Protein AF-A0A1C4SDL3-F1 (afdb_monomer_lite)

Sequence (98 aa):
ATALAWRTTYYICKCVYRHGPGFLQVRDRRYGELRRFTIDEPEYHAAVAGLADGAHAGTVPEPVLADLMAETLVLRFGDHLWWAPYRVRRWSEAPLVI

Foldseek 3Di:
DDPVVCVVQDDDQQWAWEDDVQWIWIWHCNPPDTDIDTGNDVLLVVQLVCQAVKDFQVVRPPVSVVVCVVVVQWDDDPRIIHGPHHYDPDDDPDPVPD

Structure (mmCIF, N/CA/C/O backbone):
data_AF-A0A1C4SDL3-F1
#
_entry.id   AF-A0A1C4SDL3-F1
#
loop_
_atom_site.group_PDB
_atom_site.id
_atom_site.type_symbol
_atom_site.label_atom_id
_atom_site.label_alt_id
_atom_site.label_comp_id
_atom_site.label_asym_id
_atom_site.label_entity_id
_atom_site.label_seq_id
_atom_site.pdbx_PDB_ins_code
_atom_site.Cartn_x
_atom_site.Cartn_y
_atom_site.Cartn_z
_atom_site.occupancy
_atom_site.B_iso_or_equiv
_atom_site.auth_seq_id
_atom_site.auth_comp_id
_atom_site.auth_asym_id
_atom_site.auth_atom_id
_atom_site.pdbx_PDB_model_num
ATOM 1 N N . ALA A 1 1 ? 9.709 -19.473 -8.904 1.00 68.19 1 ALA A N 1
ATOM 2 C CA . ALA A 1 1 ? 9.945 -18.510 -10.004 1.00 68.19 1 ALA A CA 1
ATOM 3 C C . ALA A 1 1 ? 11.261 -18.857 -10.695 1.00 68.19 1 ALA A C 1
ATOM 5 O O . ALA A 1 1 ? 12.186 -19.262 -10.004 1.00 68.19 1 ALA A O 1
ATOM 6 N N . THR A 1 2 ? 11.350 -18.752 -12.023 1.00 88.69 2 THR A N 1
ATOM 7 C CA . THR A 1 2 ? 12.596 -19.009 -12.775 1.00 88.69 2 THR A CA 1
ATOM 8 C C . THR A 1 2 ? 13.457 -17.743 -12.857 1.00 88.69 2 THR A C 1
ATOM 10 O O . THR A 1 2 ? 12.935 -16.630 -12.765 1.00 88.69 2 THR A O 1
ATOM 13 N N . ALA A 1 3 ? 14.769 -17.886 -13.077 1.00 89.81 3 ALA A N 1
ATOM 14 C CA . ALA A 1 3 ? 15.674 -16.743 -13.255 1.00 89.81 3 ALA A CA 1
ATOM 15 C C . ALA A 1 3 ? 15.271 -15.845 -14.443 1.00 89.81 3 ALA A C 1
ATOM 17 O O . ALA A 1 3 ? 15.372 -14.621 -14.365 1.00 89.81 3 ALA A O 1
ATOM 18 N N . LEU A 1 4 ? 14.754 -16.445 -15.525 1.00 91.50 4 LEU A N 1
ATOM 19 C CA . LEU A 1 4 ? 14.251 -15.710 -16.686 1.00 91.50 4 LEU A CA 1
ATOM 20 C C . LEU A 1 4 ? 13.036 -14.846 -16.323 1.00 91.50 4 LEU A C 1
ATOM 22 O O . LEU A 1 4 ? 13.045 -13.657 -16.619 1.00 91.50 4 LEU A O 1
ATOM 26 N N . ALA A 1 5 ? 12.038 -15.419 -15.640 1.00 87.56 5 ALA A N 1
ATOM 27 C CA . ALA A 1 5 ? 10.837 -14.690 -15.231 1.00 87.56 5 ALA A CA 1
ATOM 28 C C . ALA A 1 5 ? 11.153 -13.543 -14.259 1.00 87.56 5 ALA A C 1
ATOM 30 O O . ALA A 1 5 ? 10.536 -12.479 -14.319 1.00 87.56 5 ALA A O 1
ATOM 31 N N . TRP A 1 6 ? 12.134 -13.733 -13.373 1.00 87.06 6 TRP A N 1
ATOM 32 C CA . TRP A 1 6 ? 12.609 -12.652 -12.515 1.00 87.06 6 TRP A CA 1
ATOM 33 C C . TRP A 1 6 ? 13.238 -11.529 -13.345 1.00 87.06 6 TRP A C 1
ATOM 35 O O . TRP A 1 6 ? 12.833 -10.378 -13.218 1.00 87.06 6 TRP A O 1
ATOM 45 N N . ARG A 1 7 ? 14.161 -11.863 -14.258 1.00 87.69 7 ARG A N 1
ATOM 46 C CA . ARG A 1 7 ? 14.868 -10.877 -15.089 1.00 87.69 7 ARG A CA 1
ATOM 47 C C . ARG A 1 7 ? 13.930 -10.069 -15.986 1.00 87.69 7 ARG A C 1
ATOM 49 O O . ARG A 1 7 ? 14.150 -8.878 -16.155 1.00 87.69 7 ARG A O 1
ATOM 56 N N . THR A 1 8 ? 12.898 -10.689 -16.555 1.00 89.44 8 THR A N 1
ATOM 57 C CA . THR A 1 8 ? 11.961 -10.003 -17.463 1.00 89.44 8 THR A CA 1
ATOM 58 C C . THR A 1 8 ? 10.920 -9.156 -16.740 1.00 89.44 8 THR A C 1
ATOM 60 O O . THR A 1 8 ? 10.322 -8.283 -17.358 1.00 89.44 8 THR A O 1
ATOM 63 N N . THR A 1 9 ? 10.682 -9.400 -15.448 1.00 86.75 9 THR A N 1
ATOM 64 C CA . THR A 1 9 ? 9.656 -8.684 -14.671 1.00 86.75 9 THR A CA 1
ATOM 65 C C . THR A 1 9 ? 10.238 -7.803 -13.568 1.00 86.75 9 THR A C 1
ATOM 67 O O . THR A 1 9 ? 9.480 -7.166 -12.829 1.00 86.75 9 THR A O 1
ATOM 70 N N . TYR A 1 10 ? 11.562 -7.783 -13.408 1.00 87.56 10 TYR A N 1
ATOM 71 C CA . TYR A 1 10 ? 12.245 -6.938 -12.440 1.00 87.56 10 TYR A CA 1
ATOM 72 C C . TYR A 1 10 ? 12.012 -5.456 -12.759 1.00 87.56 10 TYR A C 1
ATOM 74 O O . TYR A 1 10 ? 12.122 -5.023 -13.903 1.00 87.56 10 TYR A O 1
ATOM 82 N N . TYR A 1 11 ? 11.706 -4.674 -11.725 1.00 87.75 11 TYR A N 1
ATOM 83 C CA . TYR A 1 11 ? 11.541 -3.228 -11.821 1.00 87.75 11 TYR A CA 1
ATOM 84 C C . TYR A 1 11 ? 12.006 -2.595 -10.503 1.00 87.75 11 TYR A C 1
ATOM 86 O O . TYR A 1 11 ? 11.567 -3.006 -9.425 1.00 87.75 11 TYR A O 1
ATOM 94 N N . ILE A 1 12 ? 12.895 -1.602 -10.562 1.00 88.12 12 ILE A N 1
ATOM 95 C CA . ILE A 1 12 ? 13.294 -0.845 -9.366 1.00 88.12 12 ILE A CA 1
ATOM 96 C C . ILE A 1 12 ? 12.065 -0.112 -8.838 1.00 88.12 12 ILE A C 1
ATOM 98 O O . ILE A 1 12 ? 11.382 0.569 -9.591 1.00 88.12 12 ILE A O 1
ATOM 102 N N . CYS A 1 13 ? 11.773 -0.250 -7.546 1.00 90.69 13 CYS A N 1
ATOM 103 C CA . CYS A 1 13 ? 10.534 0.261 -6.957 1.00 90.69 13 CYS A CA 1
ATOM 104 C C . CYS A 1 13 ? 9.260 -0.377 -7.558 1.00 90.69 13 CYS A C 1
ATOM 106 O O . CYS A 1 13 ? 8.268 0.314 -7.788 1.00 90.69 13 CYS A O 1
ATOM 108 N N . LYS A 1 14 ? 9.273 -1.700 -7.810 1.00 93.00 14 LYS A N 1
ATOM 109 C CA . LYS A 1 14 ? 8.114 -2.454 -8.335 1.00 93.00 14 LYS A CA 1
ATOM 110 C C . LYS A 1 14 ? 6.856 -2.334 -7.469 1.00 93.00 14 LYS A C 1
ATOM 112 O O . LYS A 1 14 ? 5.766 -2.315 -8.020 1.00 93.00 14 LYS A O 1
ATOM 117 N N . CYS A 1 15 ? 6.995 -2.255 -6.148 1.00 95.31 15 CYS A N 1
ATOM 118 C CA . CYS A 1 15 ? 5.892 -2.039 -5.211 1.00 95.31 15 CYS A CA 1
ATOM 119 C C . CYS A 1 15 ? 6.405 -1.178 -4.054 1.00 95.31 15 CYS A C 1
ATOM 121 O O . CYS A 1 15 ? 7.194 -1.646 -3.231 1.00 95.31 15 CYS A O 1
ATOM 123 N N . VAL A 1 16 ? 6.045 0.105 -4.043 1.00 96.00 16 VAL A N 1
ATOM 124 C CA . VAL A 1 16 ? 6.568 1.077 -3.074 1.00 96.00 16 VAL A CA 1
ATOM 125 C C . VAL A 1 16 ? 5.503 2.056 -2.621 1.00 96.00 16 VAL A C 1
ATOM 127 O O . VAL A 1 16 ? 4.510 2.273 -3.313 1.00 96.00 16 VAL A O 1
ATOM 130 N N . TYR A 1 17 ? 5.753 2.714 -1.495 1.00 96.38 17 TYR A N 1
ATOM 131 C CA . TYR A 1 17 ? 4.979 3.869 -1.065 1.00 96.38 17 TYR A CA 1
ATOM 132 C C . TYR A 1 17 ? 5.868 4.987 -0.520 1.00 96.38 17 TYR A C 1
ATOM 134 O O . TYR A 1 17 ? 7.015 4.764 -0.126 1.00 96.38 17 TYR A O 1
ATOM 142 N N . ARG A 1 18 ? 5.328 6.205 -0.489 1.00 94.81 18 ARG A N 1
ATOM 143 C CA . ARG A 1 18 ? 5.960 7.387 0.115 1.00 94.81 18 ARG A CA 1
ATOM 144 C C . ARG A 1 18 ? 4.959 8.160 0.960 1.00 94.81 18 ARG A C 1
ATOM 146 O O . ARG A 1 18 ? 3.765 8.099 0.683 1.00 94.81 18 ARG A O 1
ATOM 153 N N . HIS A 1 19 ? 5.464 8.956 1.897 1.00 94.38 19 HIS A N 1
ATOM 154 C CA . HIS A 1 19 ? 4.672 10.005 2.539 1.00 94.38 19 HIS A CA 1
ATOM 155 C C . HIS A 1 19 ? 4.831 11.314 1.770 1.00 94.38 19 HIS A C 1
ATOM 157 O O . HIS A 1 19 ? 5.952 11.726 1.465 1.00 94.38 19 HIS A O 1
ATOM 163 N N . GLY A 1 20 ? 3.706 11.944 1.460 1.00 91.50 20 GLY A N 1
ATOM 164 C CA . GLY A 1 20 ? 3.615 13.356 1.125 1.00 91.50 20 GLY A CA 1
ATOM 165 C C . GLY A 1 20 ? 2.973 14.142 2.273 1.00 91.50 20 GLY A C 1
ATOM 166 O O . GLY A 1 20 ? 2.635 13.565 3.309 1.00 91.50 20 GLY A O 1
ATOM 167 N N . PRO A 1 21 ? 2.809 15.463 2.123 1.00 93.38 21 PRO A N 1
ATOM 168 C CA . PRO A 1 21 ? 2.106 16.277 3.109 1.00 93.38 21 PRO A CA 1
ATOM 169 C C . PRO A 1 21 ? 0.632 15.855 3.206 1.00 93.38 21 PRO A C 1
ATOM 171 O O . PRO A 1 21 ? -0.135 16.102 2.283 1.00 93.38 21 PRO A O 1
ATOM 174 N N . GLY A 1 22 ? 0.251 15.193 4.302 1.00 94.25 22 GLY A N 1
ATOM 175 C CA . GLY A 1 22 ? -1.132 14.769 4.562 1.00 94.25 22 GLY A CA 1
ATOM 176 C C . GLY A 1 22 ? -1.595 13.511 3.821 1.00 94.25 22 GLY A C 1
ATOM 177 O O . GLY A 1 22 ? -2.732 13.105 3.998 1.00 94.25 22 GLY A O 1
ATOM 178 N N . PHE A 1 23 ? -0.738 12.857 3.034 1.00 96.25 23 PHE A N 1
ATOM 179 C CA . PHE A 1 23 ? -1.109 11.631 2.323 1.00 96.25 23 PHE A CA 1
ATOM 180 C C . PHE A 1 23 ? 0.038 10.625 2.283 1.00 96.25 23 PHE A C 1
ATOM 182 O O . PHE A 1 23 ? 1.220 10.979 2.345 1.00 96.25 23 PHE A O 1
ATOM 189 N N . LEU A 1 24 ? -0.302 9.357 2.090 1.00 95.75 24 LEU A N 1
ATOM 190 C CA . LEU A 1 24 ? 0.615 8.347 1.588 1.00 95.75 24 LEU A CA 1
ATOM 191 C C . LEU A 1 24 ? 0.233 7.987 0.152 1.00 95.75 24 LEU A C 1
ATOM 193 O O . LEU A 1 24 ? -0.937 7.969 -0.218 1.00 95.75 24 LEU A O 1
ATOM 197 N N . GLN A 1 25 ? 1.236 7.757 -0.692 1.00 96.88 25 GLN A N 1
ATOM 198 C CA . GLN A 1 25 ? 1.013 7.356 -2.077 1.00 96.88 25 GLN A CA 1
ATOM 199 C C . GLN A 1 25 ? 1.712 6.042 -2.361 1.00 96.88 25 GLN A C 1
ATOM 201 O O . GLN A 1 25 ? 2.938 5.960 -2.248 1.00 96.88 25 GLN A O 1
ATOM 206 N N . VAL A 1 26 ? 0.931 5.056 -2.786 1.00 97.38 26 VAL A N 1
ATOM 207 C CA . VAL A 1 26 ? 1.398 3.745 -3.230 1.00 97.38 26 VAL A CA 1
ATOM 208 C C . VAL A 1 26 ? 1.545 3.747 -4.747 1.00 97.38 26 VAL A C 1
ATOM 210 O O . VAL A 1 26 ? 0.722 4.301 -5.478 1.00 97.38 26 VAL A O 1
ATOM 213 N N . ARG A 1 27 ? 2.615 3.115 -5.222 1.00 95.94 27 ARG A N 1
ATOM 214 C CA . ARG A 1 27 ? 2.861 2.808 -6.629 1.00 95.94 27 ARG A CA 1
ATOM 215 C C . ARG A 1 27 ? 3.159 1.326 -6.742 1.00 95.94 27 ARG A C 1
ATOM 217 O O . ARG A 1 27 ? 4.176 0.858 -6.227 1.00 95.94 27 ARG A O 1
ATOM 224 N N . ASP A 1 28 ? 2.288 0.614 -7.436 1.00 96.00 28 ASP A N 1
ATOM 225 C CA . ASP A 1 28 ? 2.390 -0.826 -7.605 1.00 96.00 28 ASP A CA 1
ATOM 226 C C . ASP A 1 28 ? 2.410 -1.193 -9.090 1.00 96.00 28 ASP A C 1
ATOM 228 O O . ASP A 1 28 ? 1.508 -0.843 -9.842 1.00 96.00 28 ASP A O 1
ATOM 232 N N . ARG A 1 29 ? 3.476 -1.878 -9.505 1.00 94.00 29 ARG A N 1
ATOM 233 C CA . ARG A 1 29 ? 3.701 -2.425 -10.849 1.00 94.00 29 ARG A CA 1
ATOM 234 C C . ARG A 1 29 ? 3.795 -3.950 -10.840 1.00 94.00 29 ARG A C 1
ATOM 236 O O . ARG A 1 29 ? 4.264 -4.551 -11.807 1.00 94.00 29 ARG A O 1
ATOM 243 N N . ARG A 1 30 ? 3.388 -4.618 -9.752 1.00 93.06 30 ARG A N 1
ATOM 244 C CA . ARG A 1 30 ? 3.419 -6.089 -9.664 1.00 93.06 30 ARG A CA 1
ATOM 245 C C . ARG A 1 30 ? 2.592 -6.771 -10.753 1.00 93.06 30 ARG A C 1
ATOM 247 O O . ARG A 1 30 ? 2.965 -7.867 -11.162 1.00 93.06 30 ARG A O 1
ATOM 254 N N . TYR A 1 31 ? 1.561 -6.095 -11.254 1.00 90.44 31 TYR A N 1
ATOM 255 C CA . TYR A 1 31 ? 0.574 -6.630 -12.193 1.00 90.44 31 TYR A CA 1
ATOM 256 C C . TYR A 1 31 ? 0.734 -6.107 -13.632 1.00 90.44 31 TYR A C 1
ATOM 258 O O . TYR A 1 31 ? -0.157 -6.274 -14.451 1.00 90.44 31 TYR A O 1
ATOM 266 N N . GLY A 1 32 ? 1.878 -5.500 -13.964 1.00 86.00 32 GLY A N 1
ATOM 267 C CA . GLY A 1 32 ? 2.188 -5.021 -15.318 1.00 86.00 32 GLY A CA 1
ATOM 268 C C . GLY A 1 32 ? 1.828 -3.553 -15.547 1.00 86.00 32 GLY A C 1
ATOM 269 O O . GLY A 1 32 ? 2.669 -2.800 -16.037 1.00 86.00 32 GLY A O 1
ATOM 270 N N . GLU A 1 33 ? 0.645 -3.110 -15.124 1.00 90.62 33 GLU A N 1
ATOM 271 C CA . GLU A 1 33 ? 0.284 -1.687 -15.121 1.00 90.62 33 GLU A CA 1
ATOM 272 C C . GLU A 1 33 ? 0.738 -0.957 -13.850 1.00 90.62 33 GLU A C 1
ATOM 274 O O . GLU A 1 33 ? 1.012 -1.564 -12.815 1.00 90.62 33 GLU A O 1
ATOM 279 N N . LEU A 1 34 ? 0.809 0.376 -13.920 1.00 93.31 34 LEU A N 1
ATOM 280 C CA . LEU A 1 34 ? 1.025 1.213 -12.743 1.00 93.31 34 LEU A CA 1
ATOM 281 C C . LEU A 1 34 ? -0.312 1.484 -12.037 1.00 93.31 34 LEU A C 1
ATOM 283 O O . LEU A 1 34 ? -1.049 2.390 -12.426 1.00 93.31 34 LEU A O 1
ATOM 287 N N . ARG A 1 35 ? -0.561 0.770 -10.938 1.00 95.44 35 ARG A N 1
ATOM 288 C CA . ARG A 1 35 ? -1.624 1.089 -9.976 1.00 95.44 35 ARG A CA 1
ATOM 289 C C . ARG A 1 35 ? -1.124 2.167 -9.012 1.00 95.44 35 ARG A C 1
ATOM 291 O O . ARG A 1 35 ? -0.009 2.081 -8.486 1.00 95.44 35 ARG A O 1
ATOM 298 N N . ARG A 1 36 ? -1.924 3.219 -8.821 1.00 96.62 36 ARG A N 1
ATOM 299 C CA . ARG A 1 36 ? -1.626 4.336 -7.914 1.00 96.62 36 ARG A CA 1
ATOM 300 C C . ARG A 1 36 ? -2.763 4.506 -6.927 1.00 96.62 36 ARG A C 1
ATOM 302 O O . ARG A 1 36 ? -3.894 4.706 -7.349 1.00 96.62 36 ARG A O 1
ATOM 309 N N . PHE A 1 37 ? -2.416 4.517 -5.650 1.00 96.88 37 PHE A N 1
ATOM 310 C CA . PHE A 1 37 ? -3.339 4.820 -4.564 1.00 96.88 37 PHE A CA 1
ATOM 311 C C . PHE A 1 37 ? -2.821 6.055 -3.846 1.00 96.88 37 PHE A C 1
ATOM 313 O O . PHE A 1 37 ? -1.636 6.110 -3.507 1.00 96.88 37 PHE A O 1
ATOM 320 N N . THR A 1 38 ? -3.684 7.043 -3.652 1.00 97.44 38 THR A N 1
ATOM 321 C CA . THR A 1 38 ? -3.440 8.169 -2.753 1.00 97.44 38 THR A CA 1
ATOM 322 C C . THR A 1 38 ? -4.390 7.971 -1.589 1.00 97.44 38 THR A C 1
ATOM 324 O O . THR A 1 38 ? -5.586 7.866 -1.817 1.00 97.44 38 THR A O 1
ATOM 327 N N . ILE A 1 39 ? -3.833 7.853 -0.392 1.00 97.44 39 ILE A N 1
ATOM 328 C CA . ILE A 1 39 ? -4.562 7.573 0.842 1.00 97.44 39 ILE A CA 1
ATOM 329 C C . ILE A 1 39 ? -4.274 8.748 1.773 1.00 97.44 39 ILE A C 1
ATOM 331 O O . ILE A 1 39 ? -3.109 9.013 2.094 1.00 97.44 39 ILE A O 1
ATOM 335 N N . ASP A 1 40 ? -5.300 9.476 2.177 1.00 97.19 40 ASP A N 1
ATOM 336 C CA . ASP A 1 40 ? -5.215 10.655 3.050 1.00 97.19 40 ASP A CA 1
ATOM 337 C C . ASP A 1 40 ? -5.986 10.469 4.367 1.00 97.19 40 ASP A C 1
ATOM 339 O O . ASP A 1 40 ? -5.825 11.253 5.303 1.00 97.19 40 ASP A O 1
ATOM 343 N N . GLU A 1 41 ? -6.705 9.3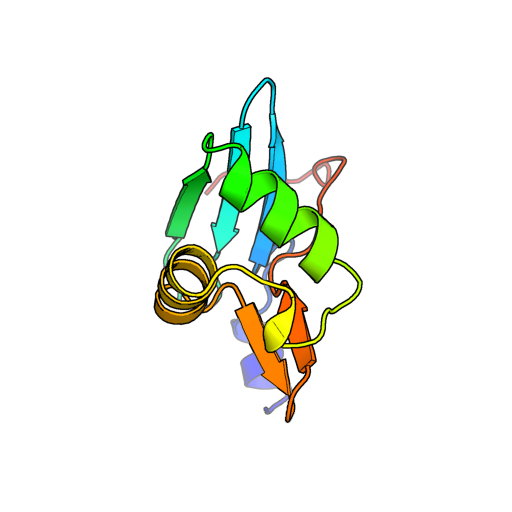58 4.488 1.00 97.12 41 GLU A N 1
ATOM 344 C CA . GLU A 1 41 ? -7.478 8.964 5.650 1.00 97.12 41 GLU A CA 1
ATOM 345 C C . GLU A 1 41 ? -6.561 8.562 6.831 1.00 97.12 41 GLU A C 1
ATOM 347 O O . GLU A 1 41 ?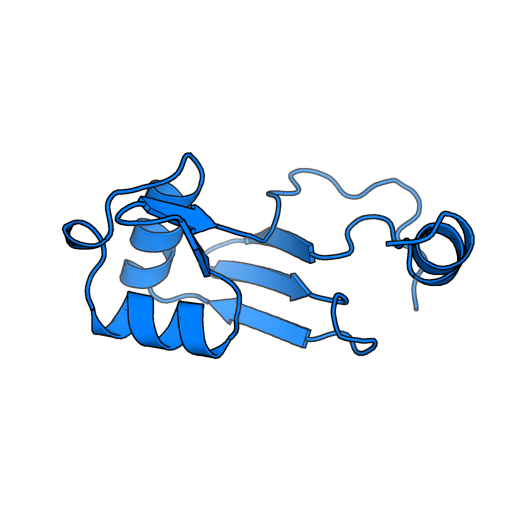 -5.729 7.648 6.705 1.00 97.12 41 GLU A O 1
ATOM 352 N N . PRO A 1 42 ? -6.685 9.207 8.010 1.00 95.62 42 PRO A N 1
ATOM 353 C CA . PRO A 1 42 ? -5.799 8.970 9.153 1.00 95.62 42 PRO A CA 1
ATOM 354 C C . PRO A 1 42 ? -5.774 7.521 9.659 1.00 95.62 42 PRO A C 1
ATOM 356 O O . PRO A 1 42 ? -4.723 7.019 10.067 1.00 95.62 42 PRO A O 1
ATOM 359 N N . GLU A 1 43 ? -6.907 6.825 9.628 1.00 96.00 43 GLU A N 1
ATOM 360 C CA . GLU A 1 43 ? -7.038 5.434 10.060 1.00 96.00 43 GLU A CA 1
ATOM 361 C C . GLU A 1 43 ? -6.225 4.477 9.178 1.00 96.00 43 GLU A C 1
ATOM 363 O O . GLU A 1 43 ? -5.605 3.539 9.686 1.00 96.00 43 GLU A O 1
ATOM 368 N N . TYR A 1 44 ? -6.120 4.767 7.880 1.00 96.75 44 TYR A N 1
ATOM 369 C CA . TYR A 1 44 ? -5.265 4.014 6.969 1.00 96.75 44 TYR A CA 1
ATOM 370 C C . TYR A 1 44 ? -3.789 4.313 7.211 1.00 96.75 44 TYR A C 1
ATOM 372 O O . TYR A 1 44 ? -2.953 3.413 7.129 1.00 96.75 44 TYR A O 1
ATOM 380 N N . HIS A 1 45 ? -3.442 5.559 7.549 1.00 95.94 45 HIS A N 1
ATOM 381 C CA . HIS A 1 45 ? -2.060 5.916 7.885 1.00 95.94 45 HIS A CA 1
ATOM 382 C C . HIS A 1 45 ? -1.600 5.170 9.138 1.00 95.94 45 HIS A C 1
ATOM 384 O O . HIS A 1 45 ? -0.491 4.631 9.153 1.00 95.94 45 HIS A O 1
ATOM 390 N N . ALA A 1 46 ? -2.459 5.096 10.158 1.00 95.00 46 ALA A N 1
ATOM 391 C CA . ALA A 1 46 ? -2.195 4.343 11.379 1.00 95.00 46 ALA A CA 1
ATOM 392 C C . ALA A 1 46 ? -2.052 2.838 11.099 1.00 95.00 46 ALA A C 1
ATOM 394 O O . ALA A 1 46 ? -1.095 2.217 11.566 1.00 95.00 46 ALA A O 1
ATOM 395 N N . ALA A 1 47 ? -2.945 2.265 10.284 1.00 96.00 47 ALA A N 1
ATOM 396 C CA . ALA A 1 47 ? -2.869 0.861 9.889 1.00 96.00 47 ALA A CA 1
ATOM 397 C C . ALA A 1 47 ? -1.569 0.545 9.132 1.00 96.00 47 ALA A C 1
ATOM 399 O O . ALA A 1 47 ? -0.858 -0.388 9.503 1.00 96.00 47 ALA A O 1
ATOM 400 N N . VAL A 1 48 ? -1.204 1.344 8.120 1.00 96.25 48 VAL A N 1
ATOM 401 C CA . VAL A 1 48 ? 0.043 1.159 7.356 1.00 96.25 48 VAL A CA 1
ATOM 402 C C . VAL A 1 48 ? 1.273 1.287 8.256 1.00 96.25 48 VAL A C 1
ATOM 404 O O . VAL A 1 48 ? 2.216 0.514 8.106 1.00 96.25 48 VAL A O 1
ATOM 407 N N . ALA A 1 49 ? 1.275 2.227 9.206 1.00 93.75 49 ALA A N 1
ATOM 408 C CA . ALA A 1 49 ? 2.372 2.370 10.159 1.00 93.75 49 ALA A CA 1
ATOM 409 C C . ALA A 1 49 ? 2.531 1.126 11.049 1.00 93.75 49 ALA A C 1
ATOM 411 O O . ALA A 1 49 ? 3.653 0.657 11.220 1.00 93.75 49 ALA A O 1
ATOM 412 N N . GLY A 1 50 ? 1.431 0.564 11.562 1.00 94.25 50 GLY A N 1
ATOM 413 C CA . GLY A 1 50 ? 1.463 -0.667 12.359 1.00 94.25 50 GLY A CA 1
ATOM 414 C C . GLY A 1 50 ? 1.849 -1.909 11.550 1.00 94.25 50 GLY A C 1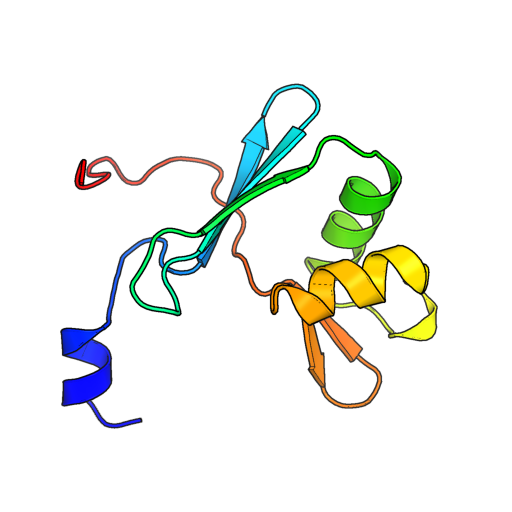
ATOM 415 O O . GLY A 1 50 ? 2.518 -2.798 12.060 1.00 94.25 50 GLY A O 1
ATOM 416 N N . LEU A 1 51 ? 1.473 -1.959 10.271 1.00 95.94 51 LEU A N 1
ATOM 417 C CA . LEU A 1 51 ? 1.763 -3.081 9.375 1.00 95.94 51 LEU A CA 1
ATOM 418 C C . LEU A 1 51 ? 3.181 -3.060 8.786 1.00 95.94 51 LEU A C 1
ATOM 420 O O . LEU A 1 51 ? 3.603 -4.070 8.217 1.00 95.94 51 LEU A O 1
ATOM 424 N N . ALA A 1 52 ? 3.905 -1.940 8.889 1.00 89.44 52 ALA A N 1
ATOM 425 C CA . ALA A 1 52 ? 5.232 -1.771 8.295 1.00 89.44 52 ALA A CA 1
ATOM 426 C C . ALA A 1 52 ? 6.266 -2.770 8.841 1.00 89.44 52 ALA A C 1
ATOM 428 O O . ALA A 1 52 ? 7.094 -3.256 8.073 1.00 89.44 52 ALA A O 1
ATOM 429 N N . ASP A 1 53 ? 6.166 -3.109 10.129 1.00 88.75 53 ASP A N 1
ATOM 430 C CA . ASP A 1 53 ? 6.998 -4.117 10.804 1.00 88.75 53 ASP A CA 1
ATOM 431 C C . ASP A 1 53 ? 6.247 -5.452 11.014 1.00 88.75 53 ASP A C 1
ATOM 433 O O . ASP A 1 53 ? 6.745 -6.375 11.660 1.00 88.75 53 ASP A O 1
ATOM 437 N N . GLY A 1 54 ? 5.049 -5.563 10.433 1.00 93.38 54 GLY A N 1
ATOM 438 C CA . GLY A 1 54 ? 4.111 -6.659 10.634 1.00 93.38 54 GLY A CA 1
ATOM 439 C C . GLY A 1 54 ? 3.233 -6.479 11.877 1.00 93.38 54 GLY A C 1
ATOM 440 O O . GLY A 1 54 ? 3.661 -5.955 12.901 1.00 93.38 54 GLY A O 1
ATOM 441 N N . ALA A 1 55 ? 1.985 -6.938 11.796 1.00 96.19 55 ALA A N 1
ATOM 442 C CA . ALA A 1 55 ? 1.023 -6.856 12.896 1.00 96.19 55 ALA A CA 1
ATOM 443 C C . ALA A 1 55 ? 0.146 -8.111 12.976 1.00 96.19 55 ALA A C 1
ATOM 445 O O . ALA A 1 55 ? -0.013 -8.829 11.990 1.00 96.19 55 ALA A O 1
ATOM 446 N N . HIS A 1 56 ? -0.444 -8.379 14.139 1.00 96.44 56 HIS A N 1
ATOM 447 C CA . HIS A 1 56 ? -1.443 -9.439 14.275 1.00 96.44 56 HIS A CA 1
ATOM 448 C C . HIS A 1 56 ? -2.765 -9.013 13.610 1.00 96.44 56 HIS A C 1
ATOM 450 O O . HIS A 1 56 ? -3.148 -7.848 13.679 1.00 96.44 56 HIS A O 1
ATOM 456 N N . ALA A 1 57 ? -3.502 -9.942 12.998 1.00 93.62 57 ALA A N 1
ATOM 457 C CA . ALA A 1 57 ? -4.717 -9.613 12.245 1.00 93.62 57 ALA A CA 1
ATOM 458 C C . ALA A 1 57 ? -5.769 -8.856 13.075 1.00 93.62 57 ALA A C 1
ATOM 460 O O . ALA A 1 57 ? -6.370 -7.902 12.598 1.00 93.62 57 ALA A O 1
ATOM 461 N N . GLY A 1 58 ? -5.918 -9.222 14.350 1.00 94.25 58 GLY A N 1
ATOM 462 C CA . GLY A 1 58 ? -6.860 -8.578 15.271 1.00 94.25 58 GLY A CA 1
ATOM 463 C C . GLY A 1 58 ? -6.492 -7.162 15.738 1.00 94.25 58 GLY A C 1
ATOM 464 O O . GLY A 1 58 ? -7.257 -6.582 16.500 1.00 94.25 58 GLY A O 1
ATOM 465 N N . THR A 1 59 ? -5.337 -6.605 15.349 1.00 94.06 59 THR A N 1
ATOM 466 C CA . THR A 1 59 ? -4.931 -5.242 15.753 1.00 94.06 59 THR A CA 1
ATOM 467 C C . THR A 1 59 ? -5.222 -4.182 14.693 1.00 94.06 59 THR A C 1
ATOM 469 O O . THR A 1 59 ? -5.018 -2.999 14.953 1.00 94.06 59 THR A O 1
ATOM 472 N N . VAL A 1 60 ? -5.666 -4.584 13.499 1.00 94.62 60 VAL A N 1
ATOM 473 C CA . VAL A 1 60 ? -6.023 -3.671 12.406 1.00 94.62 60 VAL A CA 1
ATOM 474 C C . VAL A 1 60 ? -7.549 -3.607 12.295 1.00 94.62 60 VAL A C 1
ATOM 476 O O . VAL A 1 60 ? -8.187 -4.658 12.326 1.00 94.62 60 VAL A O 1
ATOM 479 N N . PRO A 1 61 ? -8.162 -2.413 12.171 1.00 95.25 61 PRO A N 1
ATOM 480 C CA . PRO A 1 61 ? -9.602 -2.303 11.955 1.00 95.25 61 PRO A CA 1
ATOM 481 C C . PRO A 1 61 ? -10.048 -3.077 10.708 1.00 95.25 61 PRO A C 1
ATOM 483 O O . PRO A 1 61 ? -9.498 -2.868 9.628 1.00 95.25 61 PRO A O 1
ATOM 486 N N . GLU A 1 62 ? -11.068 -3.927 10.847 1.00 95.62 62 GLU A N 1
ATOM 487 C CA . GLU A 1 62 ? -11.524 -4.824 9.773 1.00 95.62 62 GLU A CA 1
ATOM 488 C C . GLU A 1 62 ? -11.878 -4.106 8.456 1.00 95.62 62 GLU A C 1
ATOM 490 O O . GLU A 1 62 ? -11.448 -4.591 7.414 1.00 95.62 62 GLU A O 1
ATOM 495 N N . PRO A 1 63 ? -12.565 -2.941 8.442 1.00 96.75 63 PRO A N 1
ATOM 496 C CA . PRO A 1 63 ? -12.858 -2.247 7.184 1.00 96.75 63 PRO A CA 1
ATOM 497 C C . PRO A 1 63 ? -11.585 -1.828 6.435 1.00 96.75 63 PRO A C 1
ATOM 499 O O . PRO A 1 63 ? -11.447 -2.079 5.243 1.00 96.75 63 PRO A O 1
ATOM 502 N N . VAL A 1 64 ? -10.610 -1.275 7.165 1.00 97.00 64 VAL A N 1
ATOM 503 C CA . VAL A 1 64 ? -9.315 -0.861 6.605 1.00 97.00 64 VAL A CA 1
ATOM 504 C C . VAL A 1 64 ? -8.536 -2.076 6.109 1.00 97.00 64 VAL A C 1
ATOM 506 O O . VAL A 1 64 ? -7.928 -2.045 5.041 1.00 97.00 64 VAL A O 1
ATOM 509 N N . LEU A 1 65 ? -8.550 -3.167 6.878 1.00 96.94 65 LEU A N 1
ATOM 510 C CA . LEU A 1 65 ? -7.884 -4.403 6.492 1.00 96.94 65 LEU A CA 1
ATOM 511 C C . LEU A 1 65 ? -8.483 -4.990 5.209 1.00 96.94 65 LEU A C 1
ATOM 513 O O . LEU A 1 65 ? -7.728 -5.360 4.310 1.00 96.94 65 LEU A O 1
ATOM 517 N N . ALA A 1 66 ? -9.812 -5.054 5.119 1.00 97.31 66 ALA A N 1
ATOM 518 C CA . ALA A 1 66 ? -10.522 -5.578 3.961 1.00 97.31 66 ALA A CA 1
ATOM 519 C C . ALA A 1 66 ? -10.158 -4.806 2.685 1.00 97.31 66 ALA A C 1
ATOM 521 O O . ALA A 1 66 ? -9.781 -5.431 1.692 1.00 97.31 66 ALA A O 1
ATOM 522 N N . ASP A 1 67 ? -10.162 -3.472 2.738 1.00 97.62 67 ASP A N 1
ATOM 523 C CA . ASP A 1 67 ? -9.827 -2.621 1.593 1.00 97.62 67 ASP A CA 1
ATOM 524 C C . ASP A 1 67 ? -8.360 -2.803 1.161 1.00 97.62 67 ASP A C 1
ATOM 526 O O . ASP A 1 67 ? -8.056 -3.030 -0.014 1.00 97.62 67 ASP A O 1
ATOM 530 N N . LEU A 1 68 ? -7.421 -2.816 2.114 1.00 97.19 68 LEU A N 1
ATOM 531 C CA . LEU A 1 68 ? -6.001 -3.023 1.809 1.00 97.19 68 LEU A CA 1
ATOM 532 C C . LEU A 1 68 ? -5.695 -4.437 1.279 1.00 97.19 68 LEU A C 1
ATOM 534 O O . LEU A 1 68 ? -4.792 -4.607 0.449 1.00 97.19 68 LEU A O 1
ATOM 538 N N . MET A 1 69 ? -6.414 -5.458 1.752 1.00 97.12 69 MET A N 1
ATOM 539 C CA . MET A 1 69 ? -6.290 -6.834 1.262 1.00 97.12 69 MET A CA 1
ATOM 540 C C . MET A 1 69 ? -6.909 -7.008 -0.124 1.00 97.12 69 MET A C 1
ATOM 542 O O . MET A 1 69 ? -6.294 -7.672 -0.962 1.00 97.12 69 MET A O 1
ATOM 546 N N . ALA A 1 70 ? -8.065 -6.392 -0.389 1.00 96.94 70 ALA A N 1
ATOM 547 C CA . ALA A 1 70 ? -8.700 -6.388 -1.707 1.00 96.94 70 ALA A CA 1
ATOM 548 C C . ALA A 1 70 ? -7.750 -5.817 -2.768 1.00 96.94 70 ALA A C 1
ATOM 550 O O . ALA A 1 70 ? -7.599 -6.379 -3.853 1.00 96.94 70 ALA A O 1
ATOM 551 N N . GLU A 1 71 ? -7.000 -4.776 -2.406 1.00 96.38 71 GLU A N 1
ATOM 552 C CA . GLU A 1 71 ? -5.995 -4.176 -3.278 1.00 96.38 71 GLU A CA 1
ATOM 553 C C . GLU A 1 71 ? -4.644 -4.909 -3.272 1.00 96.38 71 GLU A C 1
ATOM 555 O O . GLU A 1 71 ? -3.715 -4.493 -3.974 1.00 96.38 71 GLU A O 1
ATOM 560 N N . THR A 1 72 ? -4.509 -6.032 -2.556 1.00 96.69 72 THR A N 1
ATOM 561 C CA . THR A 1 72 ? -3.284 -6.848 -2.407 1.00 96.69 72 THR A CA 1
ATOM 562 C C . THR A 1 72 ? -2.089 -6.095 -1.804 1.00 96.69 72 THR A C 1
ATOM 564 O O . THR A 1 72 ? -0.926 -6.456 -2.030 1.00 96.69 72 THR A O 1
ATOM 567 N N . LEU A 1 73 ? -2.351 -5.023 -1.055 1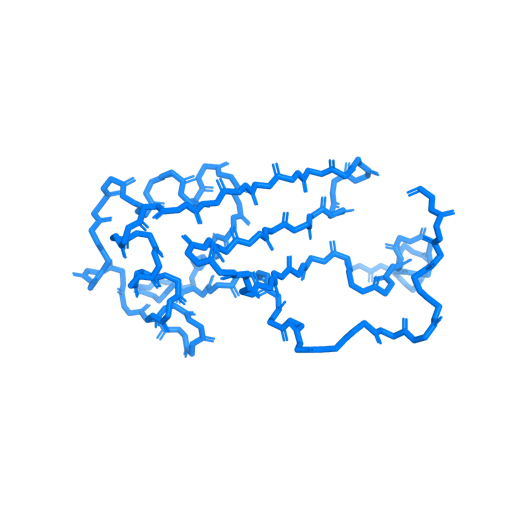.00 97.31 73 LEU A N 1
ATOM 568 C CA . LEU A 1 73 ? -1.335 -4.193 -0.398 1.00 97.31 73 LEU A CA 1
ATOM 569 C C . LEU A 1 73 ? -0.918 -4.752 0.967 1.00 97.31 73 LEU A C 1
ATOM 571 O O . LEU A 1 73 ? 0.161 -4.427 1.463 1.00 97.31 73 LEU A O 1
ATOM 575 N N . VAL A 1 74 ? -1.735 -5.637 1.536 1.00 97.81 74 VAL A N 1
ATOM 576 C CA . VAL A 1 74 ? -1.427 -6.408 2.742 1.00 97.81 74 VAL A CA 1
ATOM 577 C C . VAL A 1 74 ? -1.347 -7.890 2.403 1.00 97.81 74 VAL A C 1
ATOM 579 O O . VAL A 1 74 ? -2.183 -8.430 1.680 1.00 97.81 74 VAL A O 1
ATOM 582 N N . LEU A 1 75 ? -0.318 -8.549 2.926 1.00 95.88 75 LEU A N 1
ATOM 583 C CA . LEU A 1 75 ? -0.093 -9.984 2.806 1.00 95.88 75 LEU A CA 1
ATOM 584 C C . LEU A 1 75 ? -0.375 -10.651 4.150 1.00 95.88 75 LEU A C 1
ATOM 586 O O . LEU A 1 75 ? 0.023 -10.127 5.188 1.00 95.88 75 LEU A O 1
ATOM 590 N N . ARG A 1 76 ? -1.025 -11.817 4.134 1.00 96.12 76 ARG A N 1
ATOM 591 C CA . ARG A 1 76 ? -1.336 -12.591 5.341 1.00 96.12 76 ARG A CA 1
ATOM 592 C C . ARG A 1 76 ? -0.466 -13.843 5.435 1.00 96.12 76 ARG A C 1
ATOM 594 O O . ARG A 1 76 ? -0.383 -14.615 4.482 1.00 96.12 76 ARG A O 1
ATOM 601 N N . PHE A 1 77 ? 0.119 -14.063 6.608 1.00 95.12 77 PHE A N 1
ATOM 602 C CA . PHE A 1 77 ? 0.919 -15.229 6.973 1.00 95.12 77 PHE A CA 1
ATOM 603 C C . PHE A 1 77 ? 0.412 -15.784 8.307 1.00 95.12 77 PHE A C 1
ATOM 605 O O . PHE A 1 77 ? 0.779 -15.303 9.379 1.00 95.12 77 PHE A O 1
ATOM 612 N N . GLY A 1 78 ? -0.479 -16.778 8.244 1.00 94.88 78 GLY A N 1
ATOM 613 C CA . GLY A 1 78 ? -1.211 -17.237 9.427 1.00 94.88 78 GLY A CA 1
ATOM 614 C C . GLY A 1 78 ? -2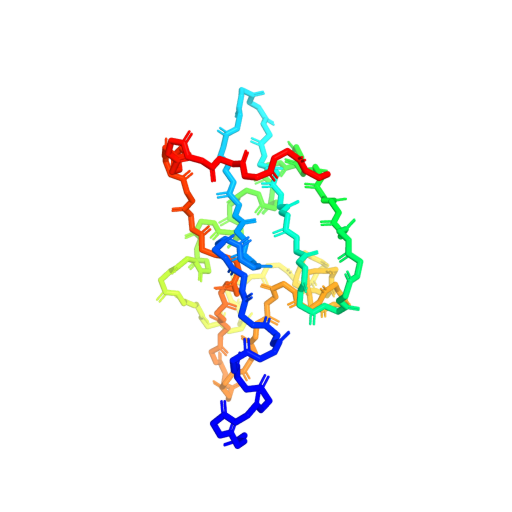.034 -16.091 10.017 1.00 94.88 78 GLY A C 1
ATOM 615 O O . GLY A 1 78 ? -2.838 -15.482 9.310 1.00 94.88 78 GLY A O 1
ATOM 616 N N . ASP A 1 79 ? -1.786 -15.761 11.281 1.00 94.88 79 ASP A N 1
ATOM 617 C CA . ASP A 1 79 ? -2.460 -14.658 11.981 1.00 94.88 79 ASP A CA 1
ATOM 618 C C . ASP A 1 79 ? -1.682 -13.337 11.947 1.00 94.88 79 ASP A C 1
ATOM 620 O O . ASP A 1 79 ? -2.072 -12.367 12.595 1.00 94.88 79 ASP A O 1
ATOM 624 N N . HIS A 1 80 ? -0.597 -13.277 11.172 1.00 96.56 80 HIS A N 1
ATOM 625 C CA . HIS A 1 80 ? 0.175 -12.058 10.962 1.00 96.56 80 HIS A CA 1
ATOM 626 C C . HIS A 1 80 ? -0.105 -11.449 9.592 1.00 96.56 80 HIS A C 1
ATOM 628 O O . HIS A 1 80 ? -0.317 -12.139 8.594 1.00 96.56 80 HIS A O 1
ATOM 634 N N . LEU A 1 81 ? -0.069 -10.128 9.555 1.00 97.75 81 LEU A N 1
ATOM 635 C CA . LEU A 1 81 ? -0.274 -9.285 8.394 1.00 97.75 81 LEU A CA 1
ATOM 636 C C . LEU A 1 81 ? 0.982 -8.466 8.142 1.00 97.75 81 LEU A C 1
ATOM 638 O O . LEU A 1 81 ? 1.622 -8.008 9.085 1.00 97.75 81 LEU A O 1
ATOM 642 N N . TRP A 1 82 ? 1.322 -8.279 6.875 1.00 96.81 82 TRP A N 1
ATOM 643 C CA . TRP A 1 82 ? 2.512 -7.559 6.439 1.00 96.81 82 TRP A CA 1
ATOM 644 C C . TRP A 1 82 ? 2.160 -6.555 5.352 1.00 96.81 82 TRP A C 1
ATOM 646 O O . TRP A 1 82 ? 1.474 -6.888 4.384 1.00 96.81 82 TRP A O 1
ATOM 656 N N . TRP A 1 83 ? 2.675 -5.337 5.482 1.00 97.50 83 TRP A N 1
ATOM 657 C CA . TRP A 1 83 ? 2.592 -4.331 4.433 1.00 97.50 83 TRP A CA 1
ATOM 658 C C . TRP A 1 83 ? 3.515 -4.697 3.259 1.00 97.50 83 TRP A C 1
ATOM 660 O O . TRP A 1 83 ? 4.729 -4.806 3.422 1.00 97.50 83 TRP A O 1
ATOM 670 N N . ALA A 1 84 ? 2.951 -4.909 2.067 1.00 96.69 84 ALA A N 1
ATOM 671 C CA . ALA A 1 84 ? 3.724 -5.303 0.884 1.00 96.69 84 ALA A CA 1
ATOM 672 C C . ALA A 1 84 ? 4.566 -4.158 0.277 1.00 96.69 84 ALA A C 1
ATOM 674 O O . ALA A 1 84 ? 5.716 -4.404 -0.100 1.00 96.69 84 ALA A O 1
ATOM 675 N N . PRO A 1 85 ? 4.037 -2.926 0.122 1.00 96.75 85 PRO A N 1
ATOM 676 C CA . PRO A 1 85 ? 4.801 -1.822 -0.451 1.00 96.75 85 PRO A CA 1
ATOM 677 C C . PRO A 1 85 ? 5.978 -1.381 0.428 1.00 96.75 85 PRO A C 1
ATOM 679 O O . PRO A 1 85 ? 5.818 -1.005 1.584 1.00 96.75 85 PRO A O 1
ATOM 682 N N . TYR A 1 86 ? 7.178 -1.297 -0.142 1.00 94.38 86 TYR A N 1
ATOM 683 C CA . TYR A 1 86 ? 8.338 -0.796 0.599 1.00 94.38 86 TYR A CA 1
ATOM 684 C C . TYR A 1 86 ? 8.348 0.739 0.708 1.00 94.38 86 TYR A C 1
ATOM 686 O O . TYR A 1 86 ? 8.043 1.443 -0.262 1.00 94.38 86 TYR A O 1
ATOM 694 N N . ARG A 1 87 ? 8.752 1.286 1.864 1.00 94.25 87 ARG A N 1
ATOM 695 C CA . ARG A 1 87 ? 8.819 2.741 2.077 1.00 94.25 87 ARG A CA 1
ATOM 696 C C . ARG A 1 87 ? 10.025 3.354 1.373 1.00 94.25 87 ARG A C 1
ATOM 698 O O . ARG A 1 87 ? 11.159 3.218 1.829 1.00 94.25 87 ARG A O 1
ATOM 705 N N . VAL A 1 88 ? 9.789 4.147 0.333 1.00 92.69 88 VAL A N 1
ATOM 706 C CA . VAL A 1 88 ? 10.838 4.968 -0.284 1.00 92.69 88 VAL A CA 1
ATOM 707 C C . VAL A 1 88 ? 10.910 6.341 0.385 1.00 92.69 88 VAL A C 1
ATOM 709 O O . VAL A 1 88 ? 9.911 7.045 0.527 1.00 92.69 88 VAL A O 1
ATOM 712 N N . ARG A 1 89 ? 12.114 6.731 0.818 1.00 89.06 89 ARG A N 1
ATOM 713 C CA . ARG A 1 89 ? 12.391 8.069 1.382 1.00 89.06 89 ARG A CA 1
ATOM 714 C C . ARG A 1 89 ? 13.036 9.015 0.372 1.00 89.06 89 ARG A C 1
ATOM 716 O O . ARG A 1 89 ? 12.920 10.227 0.503 1.00 89.06 89 ARG A O 1
ATOM 723 N N . ARG A 1 90 ? 13.725 8.455 -0.621 1.00 84.56 90 ARG A N 1
ATOM 724 C CA . ARG A 1 90 ? 14.357 9.161 -1.737 1.00 84.56 90 ARG A CA 1
ATOM 725 C C . ARG A 1 90 ? 14.156 8.329 -2.995 1.00 84.56 90 ARG A C 1
ATOM 727 O O . ARG A 1 90 ? 14.147 7.101 -2.921 1.00 84.56 90 ARG A O 1
ATOM 734 N N . TRP A 1 91 ? 13.982 8.997 -4.125 1.00 79.25 91 TRP A N 1
ATOM 735 C CA . TRP A 1 91 ? 13.973 8.333 -5.422 1.00 79.25 91 TRP A CA 1
ATOM 736 C C . TRP A 1 91 ? 15.400 7.937 -5.793 1.00 79.25 91 TRP A C 1
ATOM 738 O O . TRP A 1 91 ? 16.331 8.694 -5.528 1.00 79.25 91 TRP A O 1
ATOM 748 N N . SER A 1 92 ? 15.577 6.761 -6.396 1.00 68.31 92 SER A N 1
ATOM 749 C CA . SER A 1 92 ? 16.814 6.470 -7.121 1.00 68.31 92 SER A CA 1
ATOM 750 C C . SER A 1 92 ? 16.948 7.490 -8.251 1.00 68.31 92 SER A C 1
ATOM 752 O O . SER A 1 92 ? 15.952 7.750 -8.920 1.00 68.31 92 SER A O 1
ATOM 754 N N . GLU A 1 93 ? 18.138 8.059 -8.466 1.00 63.72 93 GLU A N 1
ATOM 755 C CA . GLU A 1 93 ? 18.386 9.165 -9.417 1.00 63.72 93 GLU A CA 1
ATOM 756 C C . GLU A 1 93 ? 17.921 8.897 -10.858 1.00 63.72 93 GLU A C 1
ATOM 758 O O . GLU A 1 93 ? 17.703 9.834 -11.618 1.00 63.72 93 GLU A O 1
ATOM 763 N N . ALA A 1 94 ? 17.667 7.640 -11.214 1.00 54.88 94 ALA A N 1
ATOM 764 C CA . ALA A 1 94 ? 16.901 7.279 -12.394 1.00 54.88 94 ALA A CA 1
ATOM 765 C C . ALA A 1 94 ? 15.514 6.748 -11.992 1.00 54.88 94 ALA A C 1
ATOM 767 O O . ALA A 1 94 ? 15.308 5.529 -11.970 1.00 54.88 94 ALA A O 1
ATOM 768 N N . PRO A 1 95 ? 14.509 7.597 -11.705 1.00 51.31 95 PRO A N 1
ATOM 769 C CA . PRO A 1 95 ? 13.167 7.185 -12.042 1.00 51.31 95 PRO A CA 1
ATOM 770 C C . PRO A 1 95 ? 13.185 7.163 -13.568 1.00 51.31 95 PRO A C 1
ATOM 772 O O . PRO A 1 95 ? 13.174 8.218 -14.192 1.00 51.31 95 PRO A O 1
ATOM 775 N N . LEU A 1 96 ? 13.315 5.982 -14.178 1.00 50.06 96 LEU A N 1
ATOM 776 C CA . LEU A 1 96 ? 12.961 5.826 -15.584 1.00 50.06 96 LEU A CA 1
ATOM 777 C C . LEU A 1 96 ? 11.550 6.402 -15.707 1.00 50.06 96 LEU A C 1
ATOM 779 O O . LEU A 1 96 ? 10.583 5.809 -15.219 1.00 50.06 96 LEU A O 1
ATOM 783 N N . VAL A 1 97 ? 11.487 7.628 -16.227 1.00 43.06 97 VAL A N 1
ATOM 784 C CA . VAL A 1 97 ? 10.264 8.331 -16.563 1.00 43.06 97 VAL A CA 1
ATOM 785 C C . VAL A 1 97 ? 9.662 7.491 -17.677 1.00 43.06 97 VAL A C 1
ATOM 787 O O . VAL A 1 97 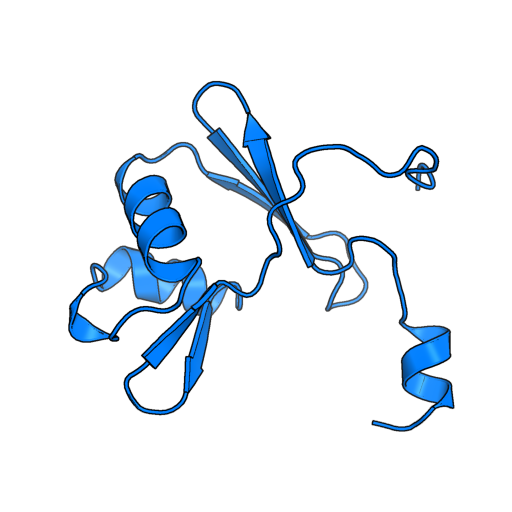? 10.106 7.547 -18.819 1.00 43.06 97 VAL A O 1
ATOM 790 N N . ILE A 1 98 ? 8.738 6.620 -17.286 1.00 38.56 98 ILE A N 1
ATOM 791 C CA . ILE A 1 98 ? 7.782 5.951 -18.160 1.00 38.56 98 ILE A CA 1
ATOM 792 C C . ILE A 1 98 ? 6.419 6.355 -17.629 1.00 38.56 98 ILE A C 1
ATOM 794 O O . ILE A 1 98 ? 6.164 6.070 -16.425 1.00 38.56 98 ILE A O 1
#

Secondary structure (DSSP, 8-state):
--HHHHHHH--TTSEEEEEETTEEEEEE-TTSS-EEEEE--HHHHHHHHHHTT-EEGGGS-HHHHHHHHHTT-EEEETTEEEE-SEE-SS--S-----

Radius of gyration: 14.35 Å; chains: 1; bounding box: 31×35×34 Å

pLDDT: mean 90.8, std 11.69, range [38.56, 97.81]